Protein AF-A0A3B9WAT0-F1 (afdb_monomer)

Mean predicted aligned error: 2.35 Å

Sequence (91 aa):
MHLHFTDRIFGSTPASAADAVAEIARVRPVTVTLHDLPQPANGHAFEARRACYARVSDAARTVIVSSDSERAQLARYVPITGSAPVLVAPL

Nearest PDB structures (foldseek):
  3c4q-assembly2_B  TM=7.249E-01  e=5.972E-02  Corynebacterium glutamicum
  3mbo-assembly2_C  TM=6.748E-01  e=4.065E-01  Bacillus anthracis
  1tz6-assembly1_B  TM=6.069E-01  e=3.157E+00  Salmonella enterica subsp. enterica serovar Typhimurium str. LT2

Solvent-accessible surface area (backbone atoms only — not comparable to full-atom values): 4931 Å² total; per-residue (Å²): 89,80,43,84,42,43,46,84,79,56,28,99,39,35,64,50,17,27,48,54,50,46,61,5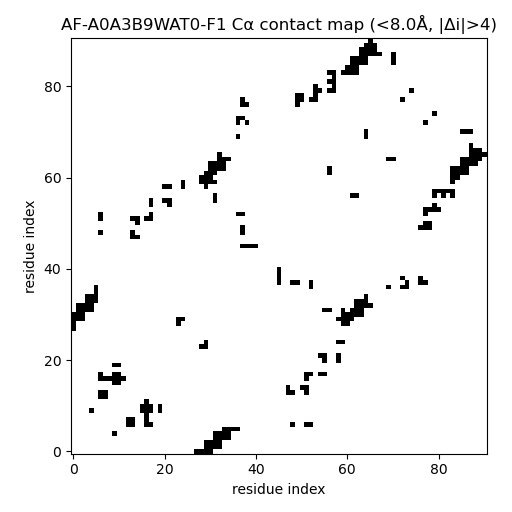1,33,75,78,41,68,26,34,36,35,58,45,87,74,59,44,78,90,55,53,92,52,23,68,53,38,21,54,20,52,15,53,42,48,50,53,20,66,29,36,33,25,55,34,70,69,51,48,51,43,44,70,72,58,31,78,58,83,55,87,46,53,77,45,72,52,78,125

Secondary structure (DSSP, 8-state):
-EEEE-HHHH-SSHHHHHHHHHHHHHHS--EEEE-S---GGGGGGHHHHHHHHHHHHHH-SEEEESSHHHHHHHHHH----S---EEE---

Structure (mmCIF, N/CA/C/O backbone):
data_AF-A0A3B9WAT0-F1
#
_entry.id   AF-A0A3B9WAT0-F1
#
loop_
_atom_site.group_PDB
_atom_site.id
_atom_site.type_symbol
_atom_site.label_atom_id
_atom_site.label_alt_id
_atom_site.label_comp_id
_atom_site.label_asym_id
_atom_site.label_entity_id
_atom_site.label_seq_id
_atom_site.pdbx_PDB_ins_code
_atom_site.Cartn_x
_atom_site.Cartn_y
_atom_site.Cartn_z
_atom_site.occupancy
_atom_site.B_iso_or_equiv
_atom_site.auth_seq_id
_atom_site.auth_comp_id
_atom_site.auth_asym_id
_atom_site.auth_atom_id
_atom_site.pdbx_PDB_model_num
ATOM 1 N N . MET A 1 1 ? -5.488 -2.096 15.245 1.00 95.56 1 MET A N 1
ATOM 2 C CA . MET A 1 1 ? -4.074 -2.515 15.415 1.00 95.56 1 MET A CA 1
ATOM 3 C C . MET A 1 1 ? -3.215 -1.604 14.562 1.00 95.56 1 MET A C 1
ATOM 5 O O . MET A 1 1 ? -3.677 -1.229 13.490 1.00 95.56 1 MET A O 1
ATOM 9 N N . HIS A 1 2 ? -2.025 -1.230 15.029 1.00 96.88 2 HIS A N 1
ATOM 10 C CA . HIS A 1 2 ? -1.097 -0.416 14.250 1.00 96.88 2 HIS A CA 1
ATOM 11 C C . HIS A 1 2 ? 0.100 -1.254 13.798 1.00 96.88 2 HIS A C 1
ATOM 13 O O . HIS A 1 2 ? 0.689 -1.941 14.629 1.00 96.88 2 HIS A O 1
ATOM 19 N N . LEU A 1 3 ? 0.422 -1.228 12.504 1.00 96.94 3 LEU A N 1
ATOM 20 C CA . LEU A 1 3 ? 1.516 -2.000 11.913 1.00 96.94 3 LEU A CA 1
ATOM 21 C C . LEU A 1 3 ? 2.524 -1.062 11.251 1.00 96.94 3 LEU A C 1
ATOM 23 O O . LEU A 1 3 ? 2.138 -0.223 10.444 1.00 96.94 3 LEU A O 1
ATOM 27 N N . HIS A 1 4 ? 3.809 -1.253 11.535 1.00 96.75 4 HIS A N 1
ATOM 28 C CA . HIS A 1 4 ? 4.893 -0.672 10.743 1.00 96.75 4 HIS A CA 1
ATOM 29 C C . HIS A 1 4 ? 5.250 -1.677 9.659 1.00 96.75 4 HIS A C 1
ATOM 31 O O . HIS A 1 4 ? 5.678 -2.780 9.979 1.00 96.75 4 HIS A O 1
ATOM 37 N N . PHE A 1 5 ? 5.023 -1.326 8.399 1.00 97.50 5 PHE A N 1
ATOM 38 C CA . PHE A 1 5 ? 5.048 -2.267 7.292 1.00 97.50 5 PHE A CA 1
ATOM 39 C C . PHE A 1 5 ? 6.189 -1.982 6.312 1.00 97.50 5 PHE A C 1
ATOM 41 O O . PHE A 1 5 ? 6.310 -0.882 5.779 1.00 97.50 5 PHE A O 1
ATOM 48 N N . THR A 1 6 ? 6.959 -3.026 6.019 1.00 95.38 6 THR A N 1
ATOM 49 C CA . THR A 1 6 ? 7.776 -3.177 4.810 1.00 95.38 6 THR A CA 1
ATOM 50 C C . THR A 1 6 ? 7.638 -4.633 4.373 1.00 95.38 6 THR A C 1
ATOM 52 O O . THR A 1 6 ? 7.631 -5.546 5.208 1.00 95.38 6 THR A O 1
ATOM 55 N N . ASP A 1 7 ? 7.495 -4.871 3.073 1.00 92.62 7 ASP A N 1
ATOM 56 C CA . ASP A 1 7 ? 7.236 -6.205 2.519 1.00 92.62 7 ASP A CA 1
ATOM 57 C C . ASP A 1 7 ? 8.330 -7.218 2.882 1.00 92.62 7 ASP A C 1
ATOM 59 O O . ASP A 1 7 ? 8.045 -8.394 3.097 1.00 92.62 7 ASP A O 1
ATOM 63 N N . ARG A 1 8 ? 9.569 -6.742 3.046 1.00 90.38 8 ARG A N 1
ATOM 64 C CA . ARG A 1 8 ? 10.739 -7.561 3.395 1.00 90.38 8 ARG A CA 1
ATOM 65 C C . ARG A 1 8 ? 10.693 -8.184 4.793 1.00 90.38 8 ARG A C 1
ATOM 67 O O . ARG A 1 8 ? 11.431 -9.130 5.040 1.00 90.38 8 ARG A O 1
ATOM 74 N N . ILE A 1 9 ? 9.880 -7.645 5.705 1.00 90.56 9 ILE A N 1
ATOM 75 C CA . ILE A 1 9 ? 9.758 -8.148 7.086 1.00 90.56 9 ILE A CA 1
ATOM 76 C C . ILE A 1 9 ? 8.513 -9.031 7.243 1.00 90.56 9 ILE A C 1
ATOM 78 O O . ILE A 1 9 ? 8.517 -9.972 8.031 1.00 90.56 9 ILE A O 1
ATOM 82 N N . PHE A 1 10 ? 7.445 -8.746 6.493 1.00 88.69 10 PHE A N 1
ATOM 83 C CA . PHE A 1 10 ? 6.132 -9.372 6.689 1.00 88.69 10 PHE A CA 1
ATOM 84 C C . PHE A 1 10 ? 5.926 -10.679 5.915 1.00 88.69 10 PHE A C 1
ATOM 86 O O . PHE A 1 10 ? 4.943 -11.376 6.158 1.00 88.69 10 PHE A O 1
ATOM 93 N N . GLY A 1 11 ? 6.825 -11.036 4.998 1.00 85.81 11 GLY A N 1
ATOM 94 C CA . GLY A 1 11 ? 6.723 -12.283 4.252 1.00 85.81 11 GLY A CA 1
ATOM 95 C C . GLY A 1 11 ? 7.984 -12.619 3.469 1.00 85.81 11 GLY A C 1
ATOM 96 O O . GLY A 1 11 ? 8.864 -11.789 3.266 1.00 85.81 11 GLY A O 1
ATOM 97 N N . SER A 1 12 ? 8.054 -13.859 2.988 1.00 89.62 12 SER A N 1
ATOM 98 C CA . SER A 1 12 ? 9.105 -14.320 2.070 1.00 89.62 12 SER A CA 1
ATOM 99 C C . SER A 1 12 ? 8.983 -13.724 0.662 1.00 89.62 12 SER A C 1
ATOM 101 O O . SER A 1 12 ? 9.925 -13.798 -0.124 1.00 89.62 12 SER A O 1
ATOM 103 N N . THR A 1 13 ? 7.824 -13.145 0.331 1.00 95.38 13 THR A N 1
ATOM 104 C CA . THR A 1 13 ? 7.537 -12.471 -0.939 1.00 95.38 13 THR A CA 1
ATOM 105 C C . THR A 1 13 ? 6.632 -11.257 -0.694 1.00 95.38 13 THR A C 1
ATOM 107 O O . THR A 1 13 ? 5.887 -11.250 0.291 1.00 95.38 13 THR A O 1
ATOM 110 N N . PRO A 1 14 ? 6.589 -10.266 -1.606 1.00 96.56 14 PRO A N 1
ATOM 111 C CA . PRO A 1 14 ? 5.641 -9.158 -1.490 1.00 96.56 14 PRO A CA 1
ATOM 112 C C . PRO A 1 14 ? 4.175 -9.620 -1.442 1.00 96.56 14 PRO A C 1
ATOM 114 O O . PRO A 1 14 ? 3.364 -9.054 -0.713 1.00 96.56 14 PRO A O 1
ATOM 117 N N . ALA A 1 15 ? 3.823 -10.677 -2.180 1.00 97.00 15 ALA A N 1
ATOM 118 C CA . ALA A 1 15 ? 2.469 -11.226 -2.163 1.00 97.00 15 ALA A CA 1
ATOM 119 C C . ALA A 1 15 ? 2.105 -11.794 -0.782 1.00 97.00 15 ALA A C 1
ATOM 121 O O . ALA A 1 15 ? 1.087 -11.398 -0.218 1.00 97.00 15 ALA A O 1
ATOM 122 N N . SER A 1 16 ? 2.974 -12.632 -0.204 1.00 97.25 16 SER A N 1
ATOM 123 C CA . SER A 1 16 ? 2.736 -13.219 1.121 1.00 97.25 16 SER A CA 1
ATOM 124 C C . SER A 1 16 ? 2.742 -12.179 2.246 1.00 97.25 16 SER A C 1
ATOM 126 O O . SER A 1 16 ? 1.972 -12.308 3.195 1.00 97.25 16 SER A O 1
ATOM 128 N N . ALA A 1 17 ? 3.528 -11.105 2.118 1.00 97.62 17 ALA A N 1
ATOM 129 C CA . ALA A 1 17 ? 3.478 -9.974 3.044 1.00 97.62 17 ALA A CA 1
ATOM 130 C C . ALA A 1 17 ? 2.116 -9.252 3.017 1.00 97.62 17 ALA A C 1
ATOM 132 O O . ALA A 1 17 ? 1.573 -8.913 4.070 1.00 97.62 17 ALA A O 1
ATOM 133 N N . ALA A 1 18 ? 1.538 -9.044 1.827 1.00 98.06 18 ALA A N 1
ATOM 134 C CA . ALA A 1 18 ? 0.207 -8.452 1.696 1.00 98.06 18 ALA A CA 1
ATOM 135 C C . ALA A 1 18 ? -0.890 -9.380 2.240 1.00 98.06 18 ALA A C 1
ATOM 137 O O . ALA A 1 18 ? -1.813 -8.906 2.905 1.00 98.06 18 ALA A O 1
ATOM 138 N N . ASP A 1 19 ? -0.772 -10.691 2.001 1.00 97.69 19 ASP A N 1
ATOM 139 C CA . ASP A 1 19 ? -1.704 -11.687 2.534 1.00 97.69 19 ASP A CA 1
ATOM 140 C C . ASP A 1 19 ? -1.722 -11.644 4.068 1.00 97.69 19 ASP A C 1
ATOM 142 O O . ASP A 1 19 ? -2.793 -11.534 4.657 1.00 97.69 19 ASP A O 1
ATOM 146 N N . ALA A 1 20 ? -0.555 -11.598 4.721 1.00 96.50 20 ALA A N 1
ATOM 147 C CA . ALA A 1 20 ? -0.459 -11.510 6.179 1.00 96.50 20 ALA A CA 1
ATOM 148 C C . ALA A 1 20 ? -1.198 -10.288 6.759 1.00 96.50 20 ALA A C 1
ATOM 150 O O . ALA A 1 20 ? -1.908 -10.403 7.760 1.00 96.50 20 ALA A O 1
ATOM 151 N N . VAL A 1 21 ? -1.084 -9.117 6.122 1.00 97.19 21 VAL A N 1
ATOM 152 C CA . VAL A 1 21 ? -1.828 -7.921 6.555 1.00 97.19 21 VAL A CA 1
ATOM 153 C C . VAL A 1 21 ? -3.330 -8.084 6.306 1.00 97.19 21 VAL A C 1
ATOM 155 O O . VAL A 1 21 ? -4.130 -7.723 7.171 1.00 97.19 21 VAL A O 1
ATOM 158 N N . ALA A 1 22 ? -3.724 -8.653 5.164 1.00 97.00 22 ALA A N 1
ATOM 159 C CA . ALA A 1 22 ? -5.126 -8.885 4.831 1.00 97.00 22 ALA A CA 1
ATOM 160 C C . ALA A 1 22 ? -5.805 -9.844 5.824 1.00 97.00 22 ALA A C 1
ATOM 162 O O . ALA A 1 22 ? -6.929 -9.579 6.246 1.00 97.00 22 ALA A O 1
ATOM 163 N N . GLU A 1 23 ? -5.126 -10.913 6.253 1.00 96.75 23 GLU A N 1
ATOM 164 C CA . GLU A 1 23 ? -5.605 -11.826 7.303 1.00 96.75 23 GLU A CA 1
ATOM 165 C C . GLU A 1 23 ? -5.935 -11.076 8.603 1.00 96.75 23 GLU A C 1
ATOM 167 O O . GLU A 1 23 ? -7.009 -11.251 9.184 1.00 96.75 23 GLU A O 1
ATOM 172 N N . ILE A 1 24 ? -5.040 -10.184 9.038 1.00 96.62 24 ILE A N 1
ATOM 173 C CA . ILE A 1 24 ? -5.233 -9.374 10.248 1.00 96.62 24 ILE A CA 1
ATOM 174 C C . ILE A 1 24 ? -6.395 -8.391 10.058 1.00 96.62 24 ILE A C 1
ATOM 176 O O . ILE A 1 24 ? -7.233 -8.241 10.953 1.00 96.62 24 ILE A O 1
ATOM 180 N N . ALA A 1 25 ? -6.462 -7.733 8.899 1.00 97.31 25 ALA A N 1
ATOM 181 C CA . ALA A 1 25 ? -7.488 -6.742 8.587 1.00 97.31 25 ALA A CA 1
ATOM 182 C C . ALA A 1 25 ? -8.907 -7.337 8.562 1.00 97.31 25 ALA A C 1
ATOM 184 O O . ALA A 1 25 ? -9.863 -6.647 8.918 1.00 97.31 25 ALA A O 1
ATOM 185 N N . ARG A 1 26 ? -9.056 -8.628 8.224 1.00 96.81 26 ARG A N 1
ATOM 186 C CA . ARG A 1 26 ? -10.361 -9.311 8.257 1.00 96.81 26 ARG A CA 1
ATOM 187 C C . ARG A 1 26 ? -10.933 -9.482 9.659 1.00 96.81 26 ARG A C 1
ATOM 189 O O . ARG A 1 26 ? -12.149 -9.535 9.807 1.00 96.81 26 ARG A O 1
ATOM 196 N N . VAL A 1 27 ? -10.083 -9.583 10.679 1.00 97.56 27 VAL A N 1
ATOM 197 C CA . VAL A 1 27 ? -10.528 -9.81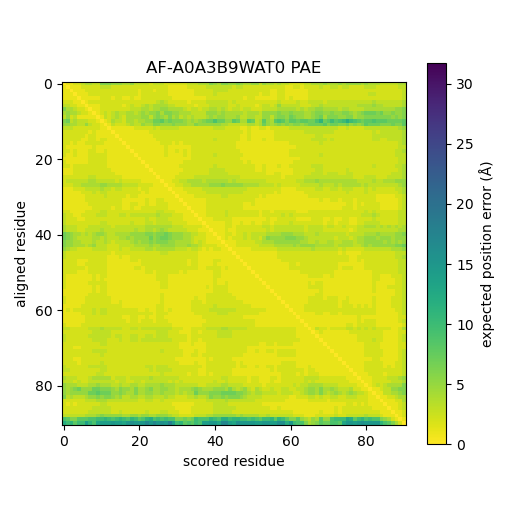3 12.063 1.00 97.56 27 VAL A CA 1
ATOM 198 C C . VAL A 1 27 ? -10.551 -8.539 12.903 1.00 97.56 27 VAL A C 1
ATOM 200 O O . VAL A 1 27 ? -11.228 -8.494 13.928 1.00 97.56 27 VAL A O 1
ATOM 203 N N . ARG A 1 28 ? -9.806 -7.497 12.512 1.00 96.44 28 ARG A N 1
ATOM 204 C CA . ARG A 1 28 ? -9.794 -6.201 13.205 1.00 96.44 28 ARG A CA 1
ATOM 205 C C . ARG A 1 28 ? -9.350 -5.062 12.282 1.00 96.44 28 ARG A C 1
ATOM 207 O O . ARG A 1 28 ? -8.482 -5.279 11.446 1.00 96.44 28 ARG A O 1
ATOM 214 N N . PRO A 1 29 ? -9.811 -3.817 12.502 1.00 97.50 29 PRO A N 1
ATOM 215 C CA . PRO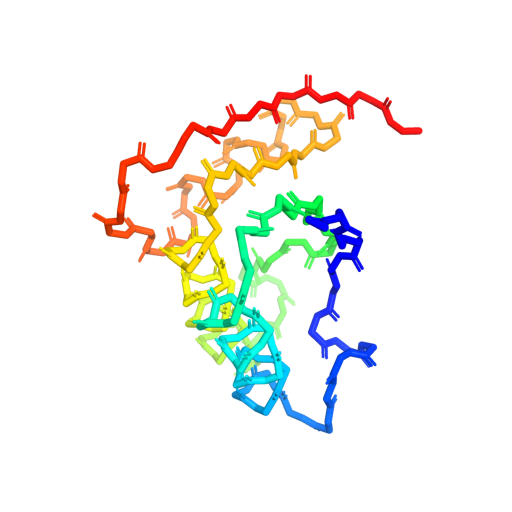 A 1 29 ? -9.298 -2.661 11.772 1.00 97.50 29 PRO A CA 1
ATOM 216 C C . PRO A 1 29 ? -7.783 -2.468 11.953 1.00 97.50 29 PRO A C 1
ATOM 218 O O . PRO A 1 29 ? -7.254 -2.537 13.076 1.00 97.50 29 PRO A O 1
ATOM 221 N N . VAL A 1 30 ? -7.099 -2.174 10.848 1.00 98.06 30 VAL A N 1
ATOM 222 C CA . VAL A 1 30 ? -5.648 -1.957 10.789 1.00 98.06 30 VAL A CA 1
ATOM 223 C C . VAL A 1 30 ? -5.341 -0.536 10.322 1.00 98.06 30 VAL A C 1
ATOM 225 O O . VAL A 1 30 ? -5.929 -0.050 9.360 1.00 98.06 30 VAL A O 1
ATOM 228 N N . THR A 1 31 ? -4.393 0.108 10.995 1.00 98.31 31 THR A N 1
ATOM 229 C CA . THR A 1 31 ? -3.699 1.309 10.514 1.00 98.31 31 THR A CA 1
ATOM 230 C C . THR A 1 31 ? -2.268 0.911 10.195 1.00 98.31 31 THR A C 1
ATOM 232 O O . THR A 1 31 ? -1.632 0.259 11.026 1.00 98.31 31 THR A O 1
ATOM 235 N N . VAL A 1 32 ? -1.746 1.312 9.040 1.00 98.25 32 VAL A N 1
ATOM 236 C CA . VAL A 1 32 ? -0.382 0.964 8.618 1.00 98.25 32 VAL A CA 1
ATOM 237 C C . VAL A 1 32 ? 0.483 2.206 8.505 1.00 98.25 32 VAL A C 1
ATOM 239 O O . VAL A 1 32 ? 0.040 3.208 7.957 1.00 98.25 32 VAL A O 1
ATOM 242 N N . THR A 1 33 ? 1.717 2.123 8.984 1.00 98.31 33 THR A N 1
ATOM 243 C CA . THR A 1 33 ? 2.786 3.054 8.630 1.00 98.31 33 THR A CA 1
ATOM 244 C C . THR A 1 33 ? 3.685 2.377 7.614 1.00 98.31 33 THR A C 1
ATOM 246 O O . THR A 1 33 ? 4.238 1.316 7.904 1.00 98.31 33 THR A O 1
ATOM 249 N N . LEU A 1 34 ? 3.787 2.943 6.415 1.00 97.88 34 LEU A N 1
ATOM 250 C CA . LEU A 1 34 ? 4.526 2.348 5.307 1.00 97.88 34 LEU A CA 1
ATOM 251 C C . LEU A 1 34 ? 5.978 2.817 5.310 1.00 97.88 34 LEU A C 1
ATOM 253 O O . LEU A 1 34 ? 6.248 4.013 5.336 1.00 97.88 34 LEU A O 1
ATOM 257 N N . HIS A 1 35 ? 6.888 1.857 5.201 1.00 96.19 35 HIS A N 1
ATOM 258 C CA . HIS A 1 35 ? 8.328 2.064 5.068 1.00 96.19 35 HIS A CA 1
ATOM 259 C C . HIS A 1 35 ? 8.808 1.559 3.712 1.00 96.19 35 HIS A C 1
ATOM 261 O O . HIS A 1 35 ? 8.125 0.764 3.065 1.00 96.19 35 HIS A O 1
ATOM 267 N N . ASP A 1 36 ? 9.994 1.991 3.283 1.00 94.69 36 ASP A N 1
ATOM 268 C CA . ASP A 1 36 ? 10.662 1.514 2.063 1.00 94.69 36 ASP A CA 1
ATOM 269 C C . ASP A 1 36 ?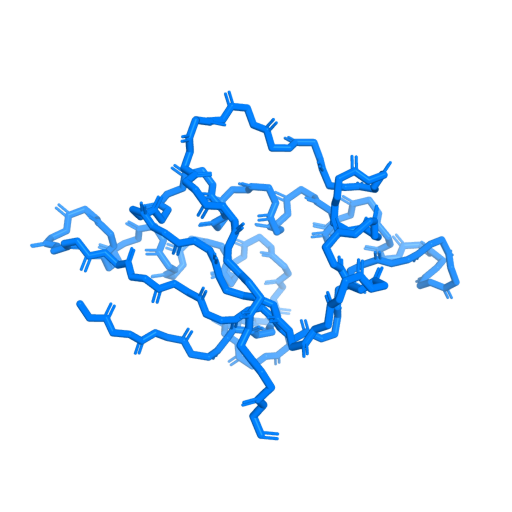 9.769 1.515 0.813 1.00 94.69 36 ASP A C 1
ATOM 271 O O . ASP A 1 36 ? 9.780 0.550 0.033 1.00 94.69 36 ASP A O 1
ATOM 275 N N . LEU A 1 37 ? 8.968 2.572 0.637 1.00 96.69 37 LEU A N 1
ATOM 276 C CA . LEU A 1 37 ? 7.982 2.662 -0.438 1.00 96.69 37 LEU A CA 1
ATOM 277 C C . LEU A 1 37 ? 8.580 2.252 -1.799 1.00 96.69 37 LEU A C 1
ATOM 279 O O . LEU A 1 37 ? 9.720 2.618 -2.111 1.00 96.69 37 LEU A O 1
ATOM 283 N N . PRO A 1 38 ? 7.833 1.509 -2.634 1.00 96.50 38 PRO A N 1
ATOM 284 C CA . PRO A 1 38 ? 8.336 1.043 -3.918 1.00 96.50 38 PRO A CA 1
ATOM 285 C C . PRO A 1 38 ? 8.696 2.210 -4.845 1.00 96.50 38 PRO A C 1
ATOM 287 O O . PRO A 1 38 ? 7.990 3.220 -4.917 1.00 96.50 38 PRO A O 1
ATOM 290 N N . GLN A 1 39 ? 9.804 2.052 -5.567 1.00 94.62 39 GLN A N 1
ATOM 291 C CA . GLN A 1 39 ? 10.336 3.009 -6.539 1.00 94.62 39 GLN A CA 1
ATOM 292 C C . GLN A 1 39 ? 10.822 2.284 -7.796 1.00 94.62 39 GLN A C 1
ATOM 294 O O . GLN A 1 39 ? 11.295 1.150 -7.684 1.00 94.62 39 GLN A O 1
ATOM 299 N N . PRO A 1 40 ? 10.831 2.945 -8.970 1.00 95.56 40 PRO A N 1
ATOM 300 C CA . PRO A 1 40 ? 11.410 2.380 -10.192 1.00 95.56 40 PRO A CA 1
ATOM 301 C C . PRO A 1 40 ? 12.850 1.868 -10.016 1.00 95.56 40 PRO A C 1
ATOM 303 O O . PRO A 1 40 ? 13.235 0.873 -10.625 1.00 95.56 40 PRO A O 1
ATOM 306 N N . ALA A 1 41 ? 13.626 2.483 -9.114 1.00 92.88 41 ALA A N 1
ATOM 307 C CA . ALA A 1 41 ? 14.977 2.044 -8.756 1.00 92.88 41 ALA A CA 1
ATOM 308 C C . ALA A 1 41 ? 15.039 0.624 -8.149 1.00 92.88 41 ALA A C 1
ATOM 310 O O . ALA A 1 41 ? 16.108 0.025 -8.102 1.00 92.88 41 ALA A O 1
ATOM 311 N N . ASN A 1 42 ? 13.913 0.049 -7.710 1.00 92.06 42 ASN A N 1
ATOM 312 C CA . ASN A 1 42 ? 13.843 -1.349 -7.278 1.00 92.06 42 ASN A CA 1
ATOM 313 C C . ASN A 1 42 ? 13.933 -2.357 -8.443 1.00 92.06 42 ASN A C 1
ATOM 315 O O . ASN A 1 42 ? 13.958 -3.563 -8.190 1.00 92.06 42 ASN A O 1
ATOM 319 N N . GLY A 1 43 ? 13.966 -1.899 -9.700 1.00 95.50 43 GLY A N 1
ATOM 320 C CA . GLY A 1 43 ? 14.147 -2.752 -10.875 1.00 95.50 43 GLY A CA 1
ATOM 321 C C . GLY A 1 43 ? 13.050 -3.809 -10.999 1.00 95.50 43 GLY A C 1
ATOM 322 O O . GLY A 1 43 ? 11.868 -3.508 -10.847 1.00 95.50 43 GLY A O 1
ATOM 323 N N . HIS A 1 44 ? 13.436 -5.067 -11.231 1.00 94.88 44 HIS A N 1
ATOM 324 C CA . HIS A 1 44 ? 12.499 -6.182 -11.438 1.00 94.88 44 HIS A CA 1
ATOM 325 C C . HIS A 1 44 ? 11.514 -6.409 -10.278 1.00 94.88 44 HIS A C 1
ATOM 327 O O . HIS A 1 44 ? 10.428 -6.937 -10.496 1.00 94.88 44 HIS A O 1
ATOM 333 N N . ALA A 1 45 ? 11.856 -5.992 -9.053 1.00 94.31 45 ALA A N 1
ATOM 334 C CA . ALA A 1 45 ? 10.964 -6.125 -7.902 1.00 94.31 45 ALA A CA 1
ATOM 335 C C . ALA A 1 45 ? 9.854 -5.059 -7.871 1.00 94.31 45 ALA A C 1
ATOM 337 O O . ALA A 1 45 ? 8.878 -5.223 -7.141 1.00 94.31 45 ALA A O 1
ATOM 338 N N . PHE A 1 46 ? 9.983 -3.967 -8.632 1.00 96.75 46 PHE A N 1
ATOM 339 C CA . PHE A 1 46 ? 9.110 -2.797 -8.522 1.00 96.75 46 PHE A CA 1
ATOM 340 C C . PHE A 1 46 ? 7.621 -3.133 -8.699 1.00 96.75 46 PHE A C 1
ATOM 342 O O . PHE A 1 46 ? 6.806 -2.746 -7.862 1.00 96.75 46 PHE A O 1
ATOM 349 N N . GLU A 1 47 ? 7.273 -3.912 -9.724 1.00 97.69 47 GLU A N 1
ATOM 350 C CA . GLU A 1 47 ? 5.880 -4.277 -10.016 1.00 97.69 47 GLU A CA 1
ATOM 351 C C . GLU A 1 47 ? 5.269 -5.199 -8.948 1.00 97.69 47 GLU A C 1
ATOM 353 O O . GLU A 1 47 ? 4.128 -5.012 -8.527 1.00 97.69 47 GLU A O 1
ATOM 358 N N . ALA A 1 48 ? 6.036 -6.148 -8.411 1.00 97.12 48 ALA A N 1
ATOM 359 C CA . ALA A 1 48 ? 5.548 -6.986 -7.317 1.00 97.12 48 ALA A CA 1
ATOM 360 C C . ALA A 1 48 ? 5.345 -6.169 -6.027 1.00 97.12 48 ALA A C 1
ATOM 362 O O . ALA A 1 48 ? 4.345 -6.332 -5.322 1.00 97.12 48 ALA A O 1
ATOM 363 N N . ARG A 1 49 ? 6.273 -5.250 -5.729 1.00 97.62 49 ARG A N 1
ATOM 364 C CA . ARG A 1 49 ? 6.200 -4.401 -4.533 1.00 97.62 49 ARG A CA 1
ATOM 365 C C . ARG A 1 49 ? 5.061 -3.390 -4.620 1.00 97.62 49 ARG A C 1
ATOM 367 O O . ARG A 1 49 ? 4.332 -3.234 -3.649 1.00 97.62 49 ARG A O 1
ATOM 374 N N . ARG A 1 50 ? 4.834 -2.741 -5.767 1.00 97.88 50 ARG A N 1
ATOM 375 C CA . ARG A 1 50 ? 3.716 -1.790 -5.901 1.00 97.88 50 ARG A CA 1
ATOM 376 C C . ARG A 1 50 ? 2.357 -2.472 -5.724 1.00 97.88 50 ARG A C 1
ATOM 378 O O . ARG A 1 50 ? 1.489 -1.902 -5.074 1.00 97.88 50 ARG A O 1
ATOM 385 N N . ALA A 1 51 ? 2.194 -3.699 -6.229 1.00 98.12 51 ALA A N 1
ATOM 386 C CA . ALA A 1 51 ? 0.970 -4.475 -6.041 1.00 98.12 51 ALA A CA 1
ATOM 387 C C . ALA A 1 51 ? 0.764 -4.857 -4.565 1.00 98.12 51 ALA A C 1
ATOM 389 O O . ALA A 1 51 ? -0.341 -4.734 -4.042 1.00 98.12 51 ALA A O 1
ATOM 390 N N . CYS A 1 52 ? 1.834 -5.261 -3.872 1.00 98.44 52 CYS A N 1
ATOM 391 C CA . CYS A 1 52 ? 1.810 -5.521 -2.433 1.00 98.44 52 CYS A CA 1
ATOM 392 C C . CYS A 1 52 ? 1.359 -4.289 -1.634 1.00 98.44 52 CYS A C 1
ATOM 394 O O . CYS A 1 52 ? 0.395 -4.368 -0.873 1.00 98.44 52 CYS A O 1
ATOM 396 N N . TYR A 1 53 ? 2.005 -3.140 -1.850 1.00 98.38 53 TYR A N 1
ATOM 397 C CA . TYR A 1 53 ? 1.697 -1.916 -1.108 1.00 98.38 53 TYR A CA 1
ATOM 398 C C . TYR A 1 53 ? 0.285 -1.408 -1.416 1.00 98.38 53 TYR A C 1
ATOM 400 O O . TYR A 1 53 ? -0.388 -0.953 -0.499 1.00 98.38 53 TYR A O 1
ATOM 408 N N . ALA A 1 54 ? -0.206 -1.560 -2.651 1.00 98.50 54 ALA A N 1
ATOM 409 C CA . ALA A 1 54 ? -1.591 -1.232 -2.991 1.00 98.50 54 ALA A CA 1
ATOM 410 C C . ALA A 1 54 ? -2.581 -2.084 -2.184 1.00 98.50 54 AL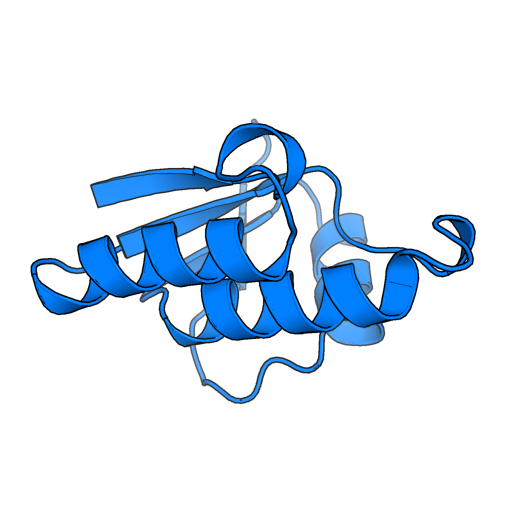A A C 1
ATOM 412 O O . ALA A 1 54 ? -3.452 -1.538 -1.514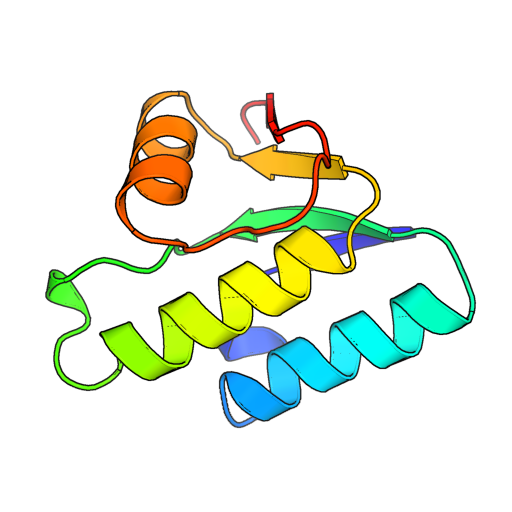 1.00 98.50 54 ALA A O 1
ATOM 413 N N . ARG A 1 55 ? -2.389 -3.412 -2.154 1.00 98.38 55 ARG A N 1
ATOM 414 C CA . ARG A 1 55 ? -3.242 -4.330 -1.377 1.00 98.38 55 ARG A CA 1
ATOM 415 C C . ARG A 1 55 ? -3.231 -4.007 0.118 1.00 98.38 55 ARG A C 1
ATOM 417 O O . ARG A 1 55 ? -4.277 -4.042 0.759 1.00 98.38 55 ARG A O 1
ATOM 424 N N . VAL A 1 56 ? -2.061 -3.693 0.674 1.00 98.38 56 VAL A N 1
ATOM 425 C CA . VAL A 1 56 ? -1.909 -3.321 2.089 1.00 98.38 56 VAL A CA 1
ATOM 426 C C . VAL A 1 56 ? -2.608 -1.998 2.394 1.00 98.38 56 VAL A C 1
ATOM 428 O O . VAL A 1 56 ? -3.317 -1.904 3.395 1.00 98.38 56 VAL A O 1
ATOM 431 N N . SER A 1 57 ? -2.446 -0.990 1.534 1.00 98.50 57 SER A N 1
ATOM 432 C CA . SER A 1 57 ? -3.125 0.299 1.673 1.00 98.50 57 SER A CA 1
ATOM 433 C C . SER A 1 57 ? -4.642 0.173 1.552 1.00 98.50 57 SER A C 1
ATOM 435 O O . SER A 1 57 ? -5.352 0.762 2.361 1.00 98.50 57 SER A O 1
ATOM 437 N N . ASP A 1 58 ? -5.132 -0.631 0.608 1.00 98.25 58 ASP A N 1
ATO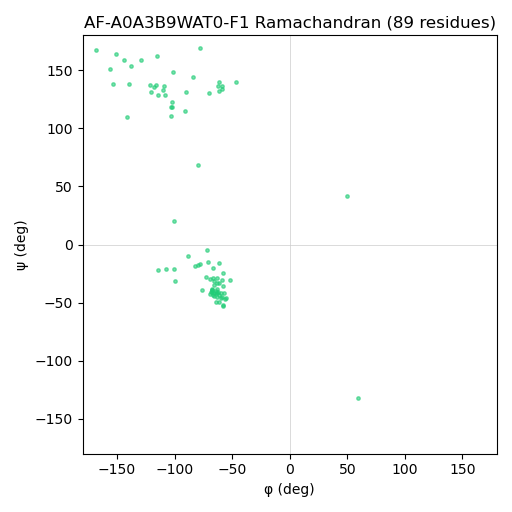M 438 C CA . ASP A 1 58 ? -6.566 -0.852 0.388 1.00 98.25 58 ASP A CA 1
ATOM 439 C C . ASP A 1 58 ? -7.222 -1.638 1.538 1.00 98.25 58 ASP A C 1
ATOM 441 O O . ASP A 1 58 ? -8.397 -1.433 1.841 1.00 98.25 58 ASP A O 1
ATOM 445 N N . ALA A 1 59 ? -6.472 -2.510 2.219 1.00 97.75 59 ALA A N 1
ATOM 446 C CA . ALA A 1 59 ? -6.945 -3.226 3.406 1.00 97.75 59 ALA A CA 1
ATOM 447 C C . ALA A 1 59 ? -6.905 -2.378 4.693 1.00 97.75 59 ALA A C 1
ATOM 449 O O . ALA A 1 59 ? -7.537 -2.732 5.694 1.00 97.75 59 ALA A O 1
ATOM 450 N N . ALA A 1 60 ? -6.146 -1.279 4.706 1.00 98.25 60 ALA A N 1
ATOM 451 C CA . ALA A 1 60 ? -5.979 -0.434 5.878 1.00 98.25 60 ALA A CA 1
ATOM 452 C C . ALA A 1 60 ? -7.116 0.589 6.012 1.00 98.25 60 ALA A C 1
ATOM 454 O O . ALA A 1 60 ? -7.586 1.183 5.047 1.00 98.25 60 ALA A O 1
ATOM 455 N N . ARG A 1 61 ? -7.515 0.886 7.253 1.00 98.06 61 ARG A N 1
ATOM 456 C CA . ARG A 1 61 ? -8.430 1.999 7.552 1.00 98.06 61 ARG A CA 1
ATOM 457 C C . ARG A 1 61 ? -7.740 3.354 7.404 1.00 98.06 61 ARG A C 1
ATOM 459 O O . ARG A 1 61 ? -8.398 4.368 7.188 1.00 98.06 61 ARG A O 1
ATOM 466 N N . THR A 1 62 ? -6.430 3.398 7.606 1.00 98.31 62 THR A N 1
ATOM 467 C CA . THR A 1 62 ? -5.614 4.610 7.516 1.00 98.31 62 THR A CA 1
ATOM 468 C C . THR A 1 62 ? -4.191 4.208 7.162 1.00 98.31 62 THR A C 1
ATOM 470 O O . THR A 1 62 ? -3.663 3.235 7.710 1.00 98.31 62 THR A O 1
ATOM 473 N N . VAL A 1 63 ? -3.585 4.969 6.258 1.00 98.62 63 VAL A N 1
ATOM 474 C CA . VAL A 1 63 ? -2.192 4.827 5.846 1.00 98.62 63 VAL A CA 1
ATOM 475 C C . VAL A 1 63 ? -1.408 6.009 6.401 1.00 98.62 63 VAL A C 1
ATOM 477 O O . VAL A 1 63 ? -1.870 7.145 6.348 1.00 98.62 63 VAL A O 1
ATOM 480 N N . ILE A 1 64 ? -0.228 5.744 6.939 1.00 98.62 64 ILE A N 1
ATOM 481 C CA . ILE A 1 64 ? 0.696 6.739 7.469 1.00 98.62 64 ILE A CA 1
ATOM 482 C C . ILE A 1 64 ? 2.011 6.616 6.698 1.00 98.62 64 ILE A C 1
ATOM 484 O O . ILE A 1 64 ? 2.482 5.511 6.424 1.00 98.62 64 ILE A O 1
ATOM 488 N N . VAL A 1 65 ? 2.590 7.753 6.337 1.00 98.44 65 VAL A N 1
ATOM 489 C CA . VAL A 1 65 ? 3.937 7.880 5.763 1.00 98.44 65 VAL A CA 1
ATOM 490 C C . VAL A 1 65 ? 4.715 8.937 6.544 1.00 98.44 65 VAL A C 1
ATOM 492 O O . VAL A 1 65 ? 4.117 9.790 7.203 1.00 98.44 65 VAL A O 1
ATOM 495 N N . SER A 1 66 ? 6.040 8.901 6.476 1.00 97.06 66 SER A N 1
ATOM 496 C CA . SER A 1 66 ? 6.912 9.720 7.325 1.00 97.06 66 SER A CA 1
ATOM 497 C C . SER A 1 66 ? 7.101 11.141 6.791 1.00 97.06 66 SER A C 1
ATOM 499 O O . SER A 1 66 ? 7.512 12.035 7.527 1.00 97.06 66 SER A O 1
ATOM 501 N N . SER A 1 67 ? 6.810 11.380 5.507 1.00 97.62 67 SER A N 1
ATOM 502 C CA . SER A 1 67 ? 6.978 12.695 4.877 1.00 97.62 67 SER A CA 1
ATOM 503 C C . SER A 1 67 ? 6.000 12.959 3.729 1.00 97.62 67 SER A C 1
ATOM 505 O O . SER A 1 67 ? 5.421 12.041 3.143 1.00 97.62 67 SER A O 1
ATOM 507 N N . ASP A 1 68 ? 5.867 14.229 3.339 1.00 97.81 68 ASP A N 1
ATOM 508 C CA . ASP A 1 68 ? 5.140 14.614 2.125 1.00 97.81 68 ASP A CA 1
ATOM 509 C C . ASP A 1 68 ? 5.776 14.058 0.848 1.00 97.81 68 ASP A C 1
ATOM 511 O O . ASP A 1 68 ? 5.063 13.702 -0.092 1.00 97.81 68 ASP A O 1
ATOM 515 N N . SER A 1 69 ? 7.104 13.927 0.820 1.00 96.94 69 SER A N 1
ATOM 516 C CA . SER A 1 69 ? 7.822 13.294 -0.291 1.00 96.94 69 SER A CA 1
ATOM 517 C C . SER A 1 69 ? 7.411 11.831 -0.454 1.00 96.94 69 SER A C 1
ATOM 519 O O . SER A 1 69 ? 7.137 11.385 -1.567 1.00 96.94 69 SER A O 1
ATOM 521 N N . GLU A 1 70 ? 7.290 11.092 0.650 1.00 97.69 70 GLU A N 1
ATOM 522 C CA . GLU A 1 70 ? 6.796 9.713 0.642 1.00 97.69 70 GLU A CA 1
ATOM 523 C C . GLU A 1 70 ? 5.316 9.636 0.270 1.00 97.69 70 GLU A C 1
ATOM 525 O O . GLU A 1 70 ? 4.924 8.770 -0.509 1.00 97.69 70 GLU A O 1
ATOM 530 N N . ARG A 1 71 ? 4.488 10.574 0.740 1.00 97.88 71 ARG A N 1
ATOM 531 C CA . ARG A 1 71 ? 3.081 10.667 0.324 1.00 97.88 71 ARG A CA 1
ATOM 532 C C . ARG A 1 71 ? 2.956 10.862 -1.186 1.00 97.88 71 ARG A C 1
ATOM 534 O O . ARG A 1 71 ? 2.165 10.176 -1.835 1.00 97.88 71 ARG A O 1
ATOM 541 N N . ALA A 1 72 ? 3.755 11.763 -1.755 1.00 97.75 72 ALA A N 1
ATOM 542 C CA . ALA A 1 72 ? 3.805 11.994 -3.194 1.00 97.75 72 ALA A CA 1
ATOM 543 C C . ALA A 1 72 ? 4.320 10.759 -3.948 1.00 97.75 72 ALA A C 1
ATOM 545 O O . ALA A 1 72 ? 3.785 10.404 -4.998 1.00 97.75 72 ALA A O 1
ATOM 546 N N . GLN A 1 73 ? 5.325 10.070 -3.405 1.00 97.62 73 GLN A N 1
ATOM 547 C CA . GLN A 1 73 ? 5.847 8.829 -3.969 1.00 97.62 73 GLN A CA 1
ATOM 548 C C . GLN A 1 73 ? 4.791 7.714 -3.977 1.00 97.62 73 GLN A C 1
ATOM 550 O O . GLN A 1 73 ? 4.629 7.040 -4.997 1.00 97.62 73 GLN A O 1
ATOM 555 N N . LEU A 1 74 ? 4.063 7.539 -2.871 1.00 98.00 74 LEU A N 1
ATOM 556 C CA . LEU A 1 74 ? 2.979 6.569 -2.741 1.00 98.00 74 LEU A CA 1
ATOM 557 C C . LEU A 1 74 ? 1.909 6.829 -3.804 1.00 98.00 74 LEU A C 1
ATOM 559 O O . LEU A 1 74 ? 1.608 5.935 -4.589 1.00 98.00 74 LEU A O 1
ATOM 563 N N . ALA A 1 75 ? 1.420 8.069 -3.897 1.00 97.44 75 ALA A N 1
ATOM 564 C CA . ALA A 1 75 ? 0.414 8.466 -4.881 1.00 97.44 75 ALA A CA 1
ATOM 565 C C . ALA A 1 75 ? 0.889 8.285 -6.333 1.00 97.44 75 ALA A C 1
ATOM 567 O O . ALA A 1 75 ? 0.096 7.979 -7.220 1.00 97.44 75 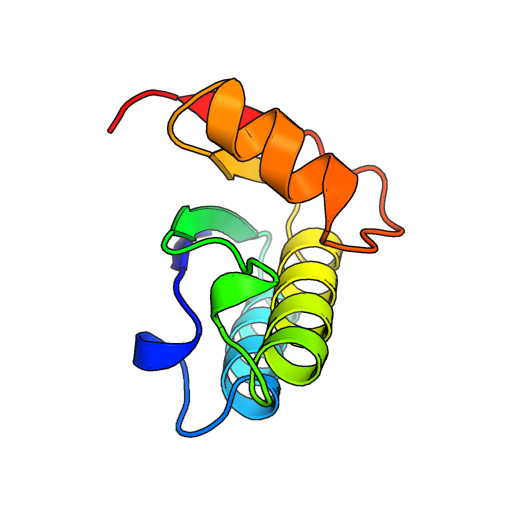ALA A O 1
ATOM 568 N N . ARG A 1 76 ? 2.187 8.473 -6.589 1.00 97.75 76 ARG A N 1
ATOM 569 C CA . ARG A 1 76 ? 2.761 8.363 -7.933 1.00 97.75 76 ARG A CA 1
ATOM 570 C C . ARG A 1 76 ? 2.927 6.921 -8.399 1.00 97.75 76 ARG A C 1
ATOM 572 O O . ARG A 1 76 ? 2.764 6.646 -9.587 1.00 97.75 76 ARG A O 1
ATOM 579 N N . TYR A 1 77 ? 3.331 6.021 -7.507 1.00 97.94 77 TYR A N 1
ATOM 580 C CA . TYR A 1 77 ? 3.796 4.691 -7.903 1.00 97.94 77 TYR A CA 1
ATOM 581 C C . TYR A 1 77 ? 2.908 3.548 -7.427 1.00 97.94 77 TYR A C 1
ATOM 583 O O . TYR A 1 77 ? 2.951 2.478 -8.036 1.00 97.94 77 TYR A O 1
ATOM 591 N N . VAL A 1 78 ? 2.095 3.733 -6.392 1.00 98.19 78 VAL A N 1
ATOM 592 C CA . VAL A 1 78 ? 1.268 2.661 -5.836 1.00 98.19 78 VAL A CA 1
ATOM 593 C C . VAL A 1 78 ? -0.180 2.841 -6.293 1.00 98.19 78 VAL A C 1
ATOM 595 O O . VAL A 1 78 ? -0.787 3.865 -5.983 1.00 98.19 78 VAL A O 1
ATOM 598 N N . PRO A 1 79 ? -0.751 1.874 -7.036 1.00 96.81 79 PRO A N 1
ATOM 599 C CA . PRO A 1 79 ? -2.111 1.974 -7.562 1.00 96.81 79 PRO A CA 1
ATOM 600 C C . PRO A 1 79 ? -3.152 1.641 -6.479 1.00 96.81 79 PRO A C 1
ATOM 602 O O . PRO A 1 79 ? -3.799 0.600 -6.534 1.00 96.81 79 PRO A O 1
ATOM 605 N N . ILE A 1 80 ? -3.275 2.506 -5.472 1.00 96.94 80 ILE A N 1
ATOM 606 C CA . ILE A 1 80 ? -4.277 2.396 -4.399 1.00 96.94 80 ILE A CA 1
ATOM 607 C C . ILE A 1 80 ? -5.660 2.677 -4.994 1.00 96.94 80 ILE A C 1
ATOM 609 O O . ILE A 1 80 ? -5.837 3.672 -5.700 1.00 96.94 80 ILE A O 1
ATOM 613 N N . THR A 1 81 ? -6.631 1.808 -4.718 1.00 96.31 81 THR A N 1
ATOM 614 C CA . THR A 1 81 ? -8.001 1.928 -5.250 1.00 96.31 81 THR A CA 1
ATOM 615 C C . THR A 1 81 ? -9.017 2.359 -4.196 1.00 96.31 81 THR A C 1
ATOM 617 O O . THR A 1 81 ? -10.079 2.883 -4.533 1.00 96.31 81 THR A O 1
ATOM 620 N N . GLY A 1 82 ? -8.694 2.165 -2.918 1.00 93.06 82 GLY A N 1
ATOM 621 C CA . GLY A 1 82 ? -9.515 2.560 -1.786 1.00 93.06 82 GLY A CA 1
ATOM 622 C C . GLY A 1 82 ? -9.439 4.053 -1.463 1.00 93.06 82 GLY A C 1
ATOM 623 O O . GLY A 1 82 ? -8.583 4.795 -1.937 1.00 93.06 82 GLY A O 1
ATOM 624 N N . SER A 1 83 ? -10.341 4.493 -0.585 1.00 92.56 83 SER A N 1
ATOM 625 C CA . SER A 1 83 ? -10.433 5.882 -0.115 1.00 92.56 83 SER A CA 1
ATOM 626 C C . SER A 1 83 ? -9.801 6.092 1.266 1.00 92.56 83 SER A C 1
ATOM 628 O O . SER A 1 83 ? -10.175 7.026 1.981 1.00 92.56 83 SER A O 1
ATOM 630 N N . ALA A 1 84 ? -8.917 5.189 1.699 1.00 94.94 84 ALA A N 1
ATOM 631 C CA . ALA A 1 84 ? -8.286 5.292 3.007 1.00 94.94 84 ALA A CA 1
ATOM 632 C C . ALA A 1 84 ? -7.473 6.599 3.094 1.00 94.94 84 ALA A C 1
ATOM 634 O O . ALA A 1 84 ? -6.704 6.902 2.177 1.00 94.94 84 ALA A O 1
ATOM 635 N N . PRO A 1 85 ? -7.612 7.390 4.173 1.00 97.62 85 PRO A N 1
ATOM 636 C CA . PRO A 1 85 ? -6.808 8.591 4.342 1.00 97.62 85 PRO A CA 1
ATOM 637 C C . PRO A 1 85 ? -5.320 8.236 4.432 1.00 97.62 85 PRO A C 1
ATOM 639 O O . PRO A 1 85 ? -4.940 7.305 5.149 1.00 97.62 85 PRO A O 1
ATOM 642 N N . VAL A 1 86 ? -4.493 9.021 3.735 1.00 98.38 86 VAL A N 1
ATOM 643 C CA . VAL A 1 86 ? -3.028 8.985 3.830 1.00 98.38 86 VAL A CA 1
ATOM 644 C C . VAL A 1 86 ? -2.569 10.180 4.660 1.00 98.38 86 VAL A C 1
ATOM 646 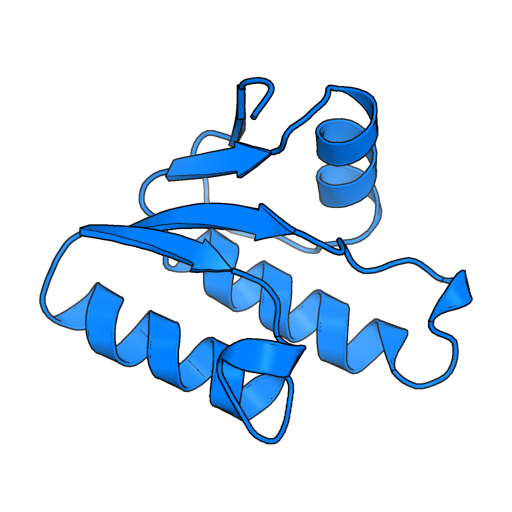O O . VAL A 1 86 ? -2.684 11.326 4.224 1.00 98.38 86 VAL A O 1
ATOM 649 N N . LEU A 1 87 ? -2.064 9.911 5.859 1.00 98.31 87 LEU A N 1
ATOM 650 C CA . LEU A 1 87 ? -1.572 10.911 6.801 1.00 98.31 87 LEU A CA 1
ATOM 651 C C . LEU A 1 87 ? -0.043 10.970 6.768 1.00 98.31 87 LEU A C 1
ATOM 653 O O . LEU A 1 87 ? 0.621 9.957 6.551 1.00 98.31 87 LEU A O 1
ATOM 657 N N . VAL A 1 88 ? 0.510 12.155 7.015 1.00 98.06 88 VAL A N 1
ATOM 658 C CA . VAL A 1 88 ? 1.953 12.348 7.197 1.00 98.06 88 VAL A CA 1
ATOM 659 C C . VAL A 1 88 ? 2.233 12.494 8.688 1.00 98.06 88 VAL A C 1
ATOM 661 O O . VAL A 1 88 ? 1.672 13.382 9.329 1.00 98.06 88 VAL A O 1
ATOM 664 N N . ALA A 1 89 ? 3.084 11.631 9.235 1.00 95.56 89 ALA A N 1
ATOM 665 C CA . ALA A 1 89 ? 3.545 11.702 10.617 1.00 95.56 89 ALA A CA 1
ATOM 666 C C . ALA A 1 89 ? 5.037 11.330 10.666 1.00 95.56 89 ALA A C 1
ATOM 668 O O . ALA A 1 89 ? 5.357 10.164 10.435 1.00 95.56 89 ALA A O 1
ATOM 669 N N . PRO A 1 90 ? 5.943 12.288 10.939 1.00 85.69 90 PRO A N 1
ATOM 670 C CA . PRO A 1 90 ? 7.360 11.993 11.133 1.00 85.69 90 PRO A CA 1
ATOM 671 C C . PRO A 1 90 ? 7.543 11.007 12.293 1.00 85.69 90 PRO A C 1
ATOM 673 O O . PRO A 1 90 ? 6.916 11.177 13.342 1.00 85.69 90 PRO A O 1
ATOM 676 N N . LEU A 1 91 ? 8.376 9.987 12.085 1.00 72.25 91 LEU A N 1
ATOM 677 C CA . LEU A 1 91 ? 8.687 8.929 13.054 1.00 72.25 91 LEU A CA 1
ATOM 678 C C . LEU A 1 91 ? 10.088 9.106 13.631 1.00 72.25 91 LEU A C 1
ATOM 680 O O . LEU A 1 91 ? 10.977 9.546 12.867 1.00 72.25 91 LEU A O 1
#

Radius of gyration: 11.85 Å; Cα contacts (8 Å, |Δi|>4): 163; chains: 1; bounding box: 26×29×27 Å

Foldseek 3Di:
DEEEDDCVVQDPFLVNSLVSLLVVLVVDAYEYEYDPQADCVVPPNRVRNLASVLSNQQSHLAYEYADPVVVVSNVVRRPHPDPRYYYHHHD

pLDDT: mean 96.14, std 3.63, range [72.25, 98.62]